Protein AF-A0A532V4L8-F1 (afdb_monomer)

Secondary structure (DSSP, 8-state):
--HHHHHHHHHHHHHHHHHHHHHHHHHHHHHHTT--HHHHHHHHHHHHHHHHHHHHHHHHHHHHHHHHHHHHHHHHHTT---TT----------

Nearest PDB structures (foldseek):
  8cwy-assembly1_B  TM=9.103E-01  e=4.135E-01  synthetic construct
  8cwy-assembly1_F  TM=9.106E-01  e=4.135E-01  synthetic construct
  8cwy-assembly1_H  TM=9.107E-01  e=5.789E-01  synthetic construct
  8cwy-assembly1_R  TM=9.102E-01  e=6.623E-01  synthetic construct
  6b87-assembly1_A-2  TM=9.125E-01  e=1.943E+00  synthetic construct

Structure (mmCIF, N/CA/C/O backbone):
data_AF-A0A532V4L8-F1
#
_entry.id   AF-A0A532V4L8-F1
#
loop_
_atom_site.group_PDB
_atom_site.id
_atom_site.type_symbol
_atom_site.label_atom_id
_atom_site.label_alt_id
_atom_site.label_comp_id
_atom_site.label_asym_id
_atom_site.label_entity_id
_atom_site.label_seq_id
_atom_site.pdbx_PDB_ins_code
_atom_site.Cartn_x
_atom_site.Cartn_y
_atom_site.Cartn_z
_atom_site.occupancy
_atom_site.B_iso_or_equiv
_atom_site.auth_seq_id
_atom_site.auth_comp_id
_atom_site.auth_asym_id
_atom_site.auth_atom_id
_atom_site.pdbx_PDB_model_num
ATOM 1 N N . MET A 1 1 ? -6.725 9.303 22.318 1.00 51.94 1 MET A N 1
ATOM 2 C CA . MET A 1 1 ? -6.228 9.397 20.927 1.00 51.94 1 MET A CA 1
ATOM 3 C C . MET A 1 1 ? -6.701 10.731 20.365 1.00 51.94 1 MET A C 1
ATOM 5 O O . MET A 1 1 ? -7.863 11.044 20.593 1.00 51.94 1 MET A O 1
ATOM 9 N N . SER A 1 2 ? -5.843 11.551 19.748 1.00 75.25 2 SER A N 1
ATOM 10 C CA . SER A 1 2 ? -6.287 12.837 19.187 1.00 75.25 2 SER A CA 1
ATOM 11 C C . SER A 1 2 ? -6.752 12.660 17.742 1.00 75.25 2 SER A C 1
ATOM 13 O O . SER A 1 2 ? -6.123 11.941 16.967 1.00 75.25 2 SER A O 1
ATOM 15 N N . LEU A 1 3 ? -7.838 13.346 17.379 1.00 67.06 3 LEU A N 1
ATOM 16 C CA . LEU A 1 3 ? -8.381 13.393 16.017 1.00 67.06 3 LEU A CA 1
ATOM 17 C C . LEU A 1 3 ? -7.309 13.780 14.980 1.00 67.06 3 LEU A C 1
ATOM 19 O O . LEU A 1 3 ? -7.280 13.252 13.872 1.00 67.06 3 LEU A O 1
ATOM 23 N N . GLU A 1 4 ? -6.382 14.656 15.366 1.00 70.00 4 GLU A N 1
ATOM 24 C CA . GLU A 1 4 ? -5.263 15.103 14.532 1.00 70.00 4 GLU A CA 1
ATOM 25 C C . GLU A 1 4 ? -4.306 13.973 14.142 1.00 70.00 4 GLU A C 1
ATOM 27 O O . GLU A 1 4 ? -3.786 13.980 13.026 1.00 70.00 4 GLU A O 1
ATOM 32 N N . LYS A 1 5 ? -4.078 12.998 15.034 1.00 69.50 5 LYS A N 1
ATOM 33 C CA . LYS A 1 5 ? -3.217 11.848 14.742 1.00 69.50 5 LYS A CA 1
ATOM 34 C C . LYS A 1 5 ? -3.883 10.937 13.708 1.00 69.50 5 LYS A C 1
ATOM 36 O O . LYS A 1 5 ? -3.288 10.664 12.675 1.00 69.50 5 LYS A O 1
ATOM 41 N N . THR A 1 6 ? -5.154 10.594 13.912 1.00 65.31 6 THR A N 1
ATOM 42 C CA . THR A 1 6 ? -5.929 9.762 12.977 1.00 65.31 6 THR A CA 1
ATOM 43 C C . THR A 1 6 ? -6.062 10.407 11.592 1.00 65.31 6 THR A C 1
ATOM 45 O O . THR A 1 6 ? -5.894 9.742 10.573 1.00 65.31 6 THR A O 1
ATOM 48 N N . LEU A 1 7 ? -6.311 11.721 11.521 1.00 66.06 7 LEU A N 1
ATOM 49 C CA . LEU A 1 7 ? -6.370 12.442 10.243 1.00 66.06 7 LEU A CA 1
ATOM 50 C C . LEU A 1 7 ? -5.015 12.476 9.526 1.00 66.06 7 LEU A C 1
ATOM 52 O O . LEU A 1 7 ? -4.965 12.390 8.297 1.00 66.06 7 LEU A O 1
ATOM 56 N N . ARG A 1 8 ? -3.916 12.590 10.279 1.00 73.44 8 ARG A N 1
ATOM 57 C CA . ARG A 1 8 ? -2.559 12.533 9.730 1.00 73.44 8 ARG A CA 1
ATOM 58 C C . ARG A 1 8 ? -2.257 11.150 9.157 1.00 73.44 8 ARG A C 1
ATOM 60 O O . ARG A 1 8 ? -1.767 11.076 8.033 1.00 73.44 8 ARG A O 1
ATOM 67 N N . ASP A 1 9 ? -2.609 10.092 9.878 1.00 72.94 9 ASP A N 1
ATOM 68 C CA . ASP A 1 9 ? -2.358 8.710 9.464 1.00 72.94 9 ASP A CA 1
ATOM 69 C C . ASP A 1 9 ? -3.181 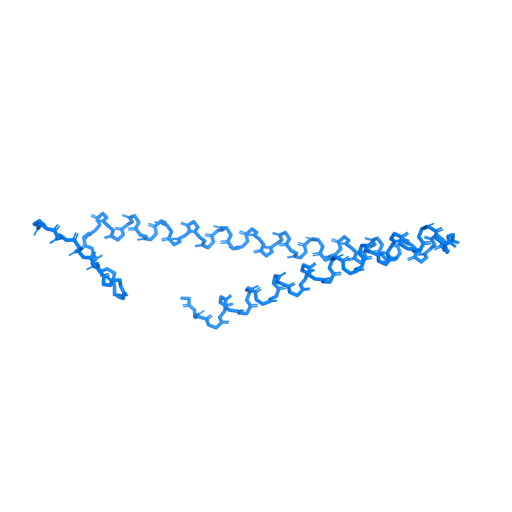8.345 8.211 1.00 72.94 9 ASP A C 1
ATOM 71 O O . ASP A 1 9 ? -2.632 7.819 7.242 1.00 72.94 9 ASP A O 1
ATOM 75 N N . ASN A 1 10 ? -4.453 8.763 8.142 1.00 74.19 10 ASN A N 1
ATOM 76 C CA . ASN A 1 10 ? -5.285 8.628 6.937 1.00 74.19 10 ASN A CA 1
ATOM 77 C C . ASN A 1 10 ? -4.698 9.368 5.728 1.00 74.19 10 ASN A C 1
ATOM 79 O O . ASN A 1 10 ? -4.662 8.840 4.616 1.00 74.19 10 ASN A O 1
ATOM 83 N N . ARG A 1 11 ? -4.215 10.598 5.931 1.00 77.06 11 ARG A N 1
ATOM 84 C CA . ARG A 1 11 ? -3.599 11.385 4.859 1.00 77.06 11 ARG A CA 1
ATOM 85 C C . ARG A 1 11 ? -2.310 10.735 4.353 1.00 77.06 11 ARG A C 1
ATOM 87 O O . ARG A 1 11 ? -2.086 10.721 3.146 1.00 77.06 11 ARG A O 1
ATOM 94 N N . LEU A 1 12 ? -1.483 10.195 5.249 1.00 75.88 12 LEU A N 1
ATOM 95 C CA . LEU A 1 12 ? -0.259 9.481 4.880 1.00 75.88 12 LEU A CA 1
ATOM 96 C C . LEU A 1 12 ? -0.573 8.232 4.053 1.00 75.88 12 LEU A C 1
ATOM 98 O O . LEU A 1 12 ? 0.026 8.049 2.996 1.00 75.88 12 LEU A O 1
ATOM 102 N N . PHE A 1 13 ? -1.555 7.432 4.473 1.00 74.88 13 PHE A N 1
ATOM 103 C CA . PHE A 1 13 ? -1.975 6.239 3.736 1.00 74.88 13 PHE A CA 1
ATOM 104 C C . PHE A 1 13 ? -2.412 6.565 2.298 1.00 74.88 13 PHE A C 1
ATOM 106 O O . PHE A 1 13 ? -1.972 5.921 1.343 1.00 74.88 13 PHE A O 1
ATOM 113 N N . VAL A 1 14 ? -3.219 7.618 2.118 1.00 80.00 14 VAL A N 1
ATOM 114 C CA . VAL A 1 14 ? -3.655 8.076 0.787 1.00 80.00 14 VAL A CA 1
ATOM 115 C C . VAL A 1 14 ? -2.469 8.536 -0.066 1.00 80.00 14 VAL A C 1
ATOM 117 O O . VAL A 1 14 ? -2.361 8.137 -1.226 1.00 80.00 14 VAL A O 1
ATOM 120 N N . ILE A 1 15 ? -1.553 9.332 0.498 1.00 80.75 15 ILE A N 1
ATOM 121 C CA . ILE A 1 15 ? -0.368 9.828 -0.221 1.00 80.75 15 ILE A CA 1
ATOM 122 C C . ILE A 1 15 ? 0.508 8.664 -0.693 1.00 80.75 15 ILE A C 1
ATOM 124 O O . ILE A 1 15 ? 0.885 8.621 -1.865 1.00 80.75 15 ILE A O 1
ATOM 128 N N . PHE A 1 16 ? 0.804 7.704 0.184 1.00 75.69 16 PHE A N 1
ATOM 129 C CA . PHE A 1 16 ? 1.632 6.557 -0.182 1.00 75.69 16 PHE A CA 1
ATOM 130 C C . PHE A 1 16 ? 0.948 5.647 -1.204 1.00 75.69 16 PHE A C 1
ATOM 132 O O . PHE A 1 16 ? 1.615 5.154 -2.110 1.00 75.69 16 PHE A O 1
ATOM 139 N N . SER A 1 17 ? -0.376 5.494 -1.138 1.00 79.81 17 SER A N 1
ATOM 140 C CA . SER A 1 17 ? -1.143 4.739 -2.137 1.00 79.81 17 SER A CA 1
ATOM 141 C C . SER A 1 17 ? -1.052 5.382 -3.527 1.00 79.81 17 SER A C 1
ATOM 143 O O . SER A 1 17 ? -0.796 4.700 -4.520 1.00 79.81 17 SER A O 1
ATOM 145 N N . MET A 1 18 ? -1.189 6.711 -3.606 1.00 85.25 18 MET A N 1
ATOM 146 C CA . MET A 1 18 ? -1.028 7.454 -4.862 1.00 85.25 18 MET A CA 1
ATOM 147 C C . MET A 1 18 ? 0.409 7.384 -5.393 1.00 85.25 18 MET A C 1
ATOM 149 O O . MET A 1 18 ? 0.615 7.212 -6.599 1.00 85.25 18 MET A O 1
ATOM 153 N N . ALA A 1 19 ? 1.402 7.490 -4.506 1.00 79.69 19 ALA A N 1
ATOM 154 C CA . ALA A 1 19 ? 2.809 7.365 -4.866 1.00 79.69 19 ALA A CA 1
ATOM 155 C C . ALA A 1 19 ? 3.110 5.969 -5.430 1.00 79.69 19 ALA A C 1
ATOM 157 O O . ALA A 1 19 ? 3.682 5.871 -6.513 1.00 79.69 19 ALA A O 1
ATOM 158 N N . LEU A 1 20 ? 2.644 4.903 -4.769 1.00 82.19 20 LEU A N 1
ATOM 159 C CA . LEU A 1 20 ? 2.809 3.525 -5.233 1.00 82.19 20 LEU A CA 1
ATOM 160 C C . LEU A 1 20 ? 2.222 3.335 -6.634 1.00 82.19 20 LEU A C 1
ATOM 162 O O . LEU A 1 20 ? 2.896 2.828 -7.527 1.00 82.19 20 LEU A O 1
ATOM 166 N N . MET A 1 21 ? 0.985 3.793 -6.847 1.00 87.25 21 MET A N 1
ATOM 167 C CA . MET A 1 21 ? 0.304 3.663 -8.136 1.00 87.25 21 MET A CA 1
ATOM 168 C C . MET A 1 21 ? 1.039 4.419 -9.253 1.00 87.25 21 MET A C 1
ATOM 170 O O . MET A 1 21 ? 1.178 3.912 -10.368 1.00 87.25 21 MET A O 1
ATOM 174 N N . THR A 1 22 ? 1.549 5.616 -8.947 1.00 85.00 22 THR A N 1
ATOM 175 C CA . THR A 1 22 ? 2.299 6.447 -9.900 1.00 85.00 22 THR A CA 1
ATOM 176 C C . THR A 1 22 ? 3.625 5.797 -10.271 1.00 85.00 22 THR A C 1
ATOM 178 O O . THR A 1 22 ? 3.930 5.652 -11.453 1.00 85.00 22 THR A O 1
ATOM 181 N N . VAL A 1 23 ? 4.391 5.351 -9.275 1.00 84.38 23 VAL A N 1
ATOM 182 C CA . VAL A 1 23 ? 5.686 4.696 -9.489 1.00 84.38 23 VAL A CA 1
ATOM 183 C C . VAL A 1 23 ? 5.503 3.377 -10.244 1.00 84.38 23 VAL A C 1
ATOM 185 O O . VAL A 1 23 ? 6.272 3.091 -11.157 1.00 84.38 23 VAL A O 1
ATOM 188 N N . ALA A 1 24 ? 4.446 2.611 -9.955 1.00 84.19 24 ALA A N 1
ATOM 189 C CA . ALA A 1 24 ? 4.180 1.339 -10.626 1.00 84.19 24 ALA A CA 1
ATOM 190 C C . ALA A 1 24 ? 3.857 1.552 -12.108 1.00 84.19 24 ALA A C 1
ATOM 192 O O . ALA A 1 24 ? 4.344 0.823 -12.974 1.00 84.19 24 ALA A O 1
ATOM 193 N N . LYS A 1 25 ? 3.080 2.598 -12.412 1.00 86.81 25 LYS A N 1
ATOM 194 C CA . LYS A 1 25 ? 2.788 2.996 -13.789 1.00 86.81 25 LYS A CA 1
ATOM 195 C C . LYS A 1 25 ? 4.052 3.444 -14.526 1.00 86.81 25 LYS A C 1
ATOM 197 O O . LYS A 1 25 ? 4.254 3.027 -15.663 1.00 86.81 25 LYS A O 1
ATOM 202 N N . SER A 1 26 ? 4.903 4.248 -13.889 1.00 83.25 26 SER A N 1
ATOM 203 C CA . SER A 1 26 ? 6.183 4.670 -14.468 1.00 83.25 26 SER A CA 1
ATOM 204 C C . SER A 1 26 ? 7.115 3.486 -14.729 1.00 83.25 26 SER A C 1
ATOM 206 O O . SER A 1 26 ? 7.717 3.427 -15.796 1.00 83.25 26 SER A O 1
ATOM 208 N N . ASN A 1 27 ? 7.179 2.515 -13.810 1.00 81.69 27 ASN A N 1
ATOM 209 C CA . ASN A 1 27 ? 7.987 1.306 -13.984 1.00 81.69 27 ASN A CA 1
ATOM 210 C C . ASN A 1 27 ? 7.562 0.523 -15.229 1.00 81.69 27 ASN A C 1
ATOM 212 O O . ASN A 1 27 ? 8.387 0.162 -16.060 1.00 81.69 27 ASN A O 1
ATOM 216 N N . ARG A 1 28 ? 6.249 0.326 -15.391 1.00 84.25 28 ARG A N 1
ATOM 217 C CA . ARG A 1 28 ? 5.692 -0.369 -16.553 1.00 84.25 28 ARG A CA 1
ATOM 218 C C . ARG A 1 28 ? 6.026 0.344 -17.865 1.00 84.25 28 ARG A C 1
ATOM 220 O O . ARG A 1 28 ? 6.450 -0.305 -18.809 1.00 84.25 28 ARG A O 1
ATOM 227 N N . LEU A 1 29 ? 5.879 1.670 -17.916 1.00 85.00 29 LEU A N 1
ATOM 228 C CA . LEU A 1 29 ? 6.202 2.454 -19.117 1.00 85.00 29 LEU A CA 1
ATOM 229 C C . LEU A 1 29 ? 7.689 2.381 -19.485 1.00 85.00 29 LEU A C 1
ATOM 231 O O . LEU A 1 29 ? 8.028 2.367 -20.665 1.00 85.00 29 LEU A O 1
ATOM 235 N N . LEU A 1 30 ? 8.571 2.329 -18.486 1.00 82.25 30 LEU A N 1
ATOM 236 C CA . LEU A 1 30 ? 10.007 2.162 -18.699 1.00 82.25 30 LEU A CA 1
ATOM 237 C C . LEU A 1 30 ? 10.338 0.761 -19.225 1.00 82.25 30 LEU A C 1
ATOM 239 O O . LEU A 1 30 ? 11.096 0.643 -20.184 1.00 82.25 30 LEU A O 1
ATOM 243 N N . GLN A 1 3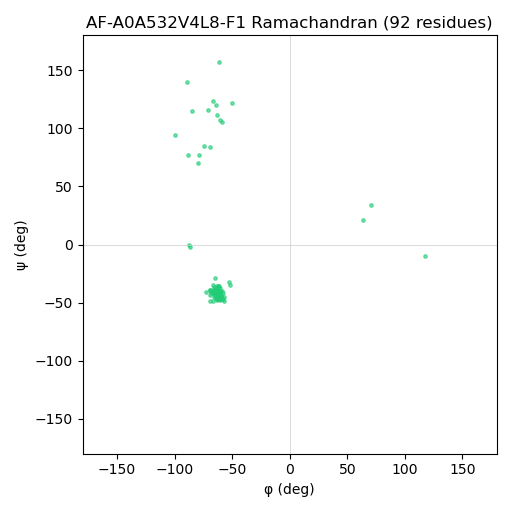1 ? 9.725 -0.283 -18.664 1.00 81.50 31 GLN A N 1
ATOM 244 C CA . GLN A 1 31 ? 9.882 -1.655 -19.158 1.00 81.50 31 GLN A CA 1
ATOM 245 C C . GLN A 1 31 ? 9.379 -1.803 -20.603 1.00 81.50 31 GLN A C 1
ATOM 247 O O . GLN A 1 31 ? 10.092 -2.351 -21.442 1.00 81.50 31 GLN A O 1
ATOM 252 N N . ASP A 1 32 ? 8.206 -1.245 -20.919 1.00 84.94 32 ASP A N 1
ATOM 253 C CA . ASP A 1 32 ? 7.626 -1.273 -22.271 1.00 84.94 32 ASP A CA 1
ATOM 254 C C . ASP A 1 32 ? 8.477 -0.475 -23.287 1.00 84.94 32 ASP A C 1
ATOM 256 O O . ASP A 1 32 ? 8.496 -0.792 -24.476 1.00 84.94 32 ASP A O 1
ATOM 260 N N . GLY A 1 33 ? 9.197 0.554 -22.825 1.00 83.06 33 GLY A N 1
ATOM 261 C CA . GLY A 1 33 ? 10.063 1.409 -23.642 1.00 83.06 33 GLY A CA 1
ATOM 262 C C . GLY A 1 33 ? 11.500 0.908 -23.827 1.00 83.06 33 GLY A C 1
ATOM 263 O O . GLY A 1 33 ? 12.283 1.590 -24.486 1.00 83.06 33 GLY A O 1
ATOM 264 N N . GLY A 1 34 ? 11.865 -0.243 -23.249 1.00 81.56 34 GLY A N 1
ATOM 265 C CA . GLY A 1 34 ? 13.235 -0.768 -23.296 1.00 81.56 34 GLY A CA 1
ATOM 266 C C . GLY A 1 34 ? 14.227 0.033 -22.446 1.00 81.56 34 GLY A C 1
ATOM 267 O O . GLY A 1 34 ? 15.379 0.202 -22.841 1.00 81.56 34 GLY A O 1
ATOM 268 N N . ALA A 1 35 ? 13.772 0.572 -21.311 1.00 79.62 35 ALA A N 1
ATOM 269 C CA . ALA A 1 35 ? 14.612 1.339 -20.401 1.00 79.62 35 ALA A CA 1
ATOM 270 C C . ALA A 1 35 ? 15.774 0.518 -19.831 1.00 79.62 35 ALA A C 1
ATOM 272 O O . ALA A 1 35 ? 15.716 -0.709 -19.731 1.00 79.62 35 ALA A O 1
ATOM 273 N N . ASP A 1 36 ? 16.808 1.242 -19.407 1.00 82.81 36 ASP A N 1
ATOM 274 C CA . ASP A 1 36 ? 17.968 0.694 -18.716 1.00 82.81 36 ASP A CA 1
ATOM 275 C C . ASP A 1 36 ? 17.536 -0.204 -17.533 1.00 82.81 36 ASP A C 1
ATOM 277 O O . ASP A 1 36 ? 16.834 0.273 -16.630 1.00 82.81 36 ASP A O 1
ATOM 281 N N . PRO A 1 37 ? 17.943 -1.489 -17.512 1.00 81.31 37 PRO A N 1
ATOM 282 C CA . PRO A 1 37 ? 17.651 -2.407 -16.417 1.00 81.31 37 PRO A CA 1
ATOM 283 C C . PRO A 1 37 ? 18.048 -1.876 -15.033 1.00 81.31 37 PRO A C 1
ATOM 285 O O . PRO A 1 37 ? 17.365 -2.176 -14.053 1.00 81.31 37 PRO A O 1
ATOM 288 N N . GLU A 1 38 ? 19.109 -1.070 -14.931 1.00 85.25 38 GLU A N 1
ATOM 289 C CA . GLU A 1 38 ? 19.545 -0.487 -13.656 1.00 85.25 38 GLU A CA 1
ATOM 290 C C . GLU A 1 38 ? 18.536 0.560 -13.146 1.00 85.25 38 GLU A C 1
ATOM 292 O O . GLU A 1 38 ? 18.166 0.573 -11.968 1.00 85.25 38 GLU A O 1
ATOM 297 N N . ALA A 1 39 ? 17.971 1.372 -14.046 1.00 79.31 39 ALA A N 1
ATOM 298 C CA . ALA A 1 39 ? 16.912 2.322 -13.709 1.00 79.31 39 ALA A CA 1
ATOM 299 C C . ALA A 1 39 ? 15.616 1.616 -13.269 1.00 79.31 39 ALA A C 1
ATOM 301 O O . ALA A 1 39 ? 14.955 2.063 -12.327 1.00 79.31 39 ALA A O 1
ATOM 302 N N . VAL A 1 40 ? 15.274 0.492 -13.909 1.00 82.75 40 VAL A N 1
ATOM 303 C CA . VAL A 1 40 ? 14.125 -0.346 -13.524 1.00 82.75 40 VAL A CA 1
ATOM 304 C C . VAL A 1 40 ? 14.313 -0.900 -12.107 1.00 82.75 40 VAL A C 1
ATOM 306 O O . VAL A 1 40 ? 13.403 -0.785 -11.287 1.00 82.75 40 VAL A O 1
ATOM 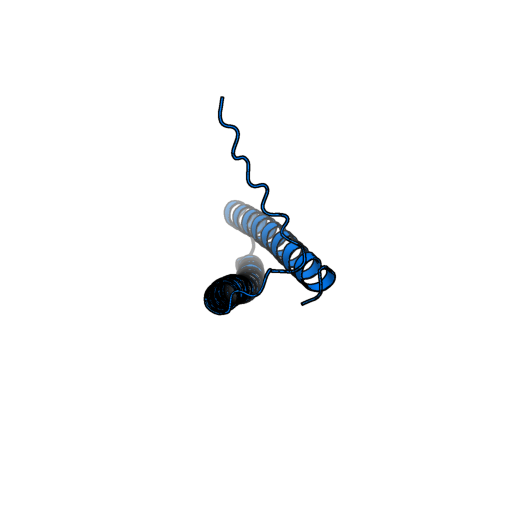309 N N . GLN A 1 41 ? 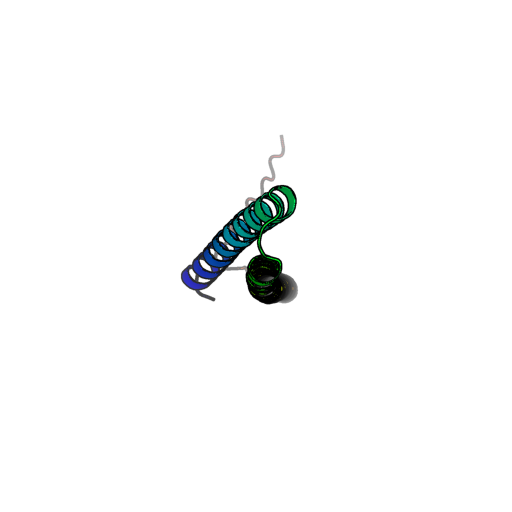15.506 -1.396 -11.762 1.00 85.62 41 GLN A N 1
ATOM 310 C CA . GLN A 1 41 ? 15.798 -1.892 -10.409 1.00 85.62 41 GLN A CA 1
ATOM 311 C C . GLN A 1 41 ? 15.643 -0.814 -9.327 1.00 85.62 41 GLN A C 1
ATOM 313 O O . GLN A 1 41 ? 15.101 -1.081 -8.250 1.00 85.62 41 GLN A O 1
ATOM 318 N N . HIS A 1 42 ? 16.079 0.421 -9.591 1.00 85.50 42 HIS A N 1
ATOM 319 C CA . HIS A 1 42 ? 15.893 1.524 -8.643 1.00 85.50 42 HIS A CA 1
ATOM 320 C C . HIS A 1 42 ? 14.414 1.839 -8.394 1.00 85.50 42 HIS A C 1
ATOM 322 O O . HIS A 1 42 ? 14.014 2.120 -7.259 1.00 85.50 42 HIS A O 1
ATOM 328 N N . ILE A 1 43 ? 13.589 1.755 -9.435 1.00 81.88 43 ILE A N 1
ATOM 329 C CA . ILE A 1 43 ? 12.148 1.993 -9.341 1.00 81.88 43 ILE A CA 1
ATOM 330 C C . ILE A 1 43 ? 11.446 0.836 -8.629 1.00 81.88 43 ILE A C 1
ATOM 332 O O . ILE A 1 43 ? 10.604 1.078 -7.765 1.00 81.88 43 ILE A O 1
ATOM 336 N N . GLU A 1 44 ? 11.828 -0.407 -8.909 1.00 82.94 44 GLU A N 1
ATOM 337 C CA . GLU A 1 44 ? 11.357 -1.579 -8.164 1.00 82.94 44 GLU A CA 1
ATOM 338 C C . GLU A 1 44 ? 11.700 -1.471 -6.676 1.00 82.94 44 GLU A C 1
ATOM 340 O O . GLU A 1 44 ? 10.859 -1.752 -5.818 1.00 82.94 44 GLU A O 1
ATOM 345 N N . LYS A 1 45 ? 12.894 -0.965 -6.345 1.00 87.38 45 LYS A N 1
ATOM 346 C CA . LYS A 1 45 ? 13.270 -0.730 -4.950 1.00 87.38 45 LYS A CA 1
ATOM 347 C C . LYS A 1 45 ? 12.415 0.348 -4.290 1.00 87.38 45 LYS A C 1
ATOM 349 O O . LYS A 1 45 ? 12.021 0.196 -3.133 1.00 87.38 45 LYS A O 1
ATOM 354 N N . ALA A 1 46 ? 12.103 1.422 -5.013 1.00 80.38 46 ALA A N 1
ATOM 355 C CA . ALA A 1 46 ? 11.197 2.457 -4.529 1.00 80.38 46 ALA A CA 1
ATOM 356 C C . ALA A 1 46 ? 9.783 1.900 -4.282 1.00 80.38 46 ALA A C 1
ATOM 358 O O . ALA A 1 46 ? 9.192 2.186 -3.240 1.00 80.38 46 ALA A O 1
ATOM 359 N N . LEU A 1 47 ? 9.268 1.057 -5.185 1.00 83.56 47 LEU A N 1
ATOM 360 C CA . LEU A 1 47 ? 7.984 0.367 -5.010 1.00 83.56 47 LEU A CA 1
ATOM 361 C C . LEU A 1 47 ? 7.963 -0.490 -3.748 1.00 83.56 47 LEU A C 1
ATOM 363 O O . LEU A 1 47 ? 7.019 -0.403 -2.964 1.00 83.56 47 LEU A O 1
ATOM 367 N N . GLU A 1 48 ? 9.015 -1.277 -3.527 1.00 86.56 48 GLU A N 1
ATOM 368 C CA . GLU A 1 48 ? 9.137 -2.134 -2.350 1.00 86.56 48 GLU A CA 1
ATOM 369 C C . GLU A 1 48 ? 9.095 -1.321 -1.044 1.00 86.56 48 GLU A C 1
ATOM 371 O O . GLU A 1 48 ? 8.388 -1.680 -0.100 1.00 86.56 48 GLU A O 1
ATOM 376 N N . LEU A 1 49 ? 9.828 -0.205 -0.983 1.00 86.44 49 LEU A N 1
ATOM 377 C CA . LEU A 1 49 ? 9.868 0.651 0.204 1.00 86.44 49 LEU A CA 1
ATOM 378 C C . LEU A 1 49 ? 8.507 1.291 0.498 1.00 86.44 49 LEU A C 1
ATOM 380 O O . LEU A 1 49 ? 8.078 1.300 1.653 1.00 86.44 49 LEU A O 1
ATOM 384 N N . ILE A 1 50 ? 7.814 1.782 -0.533 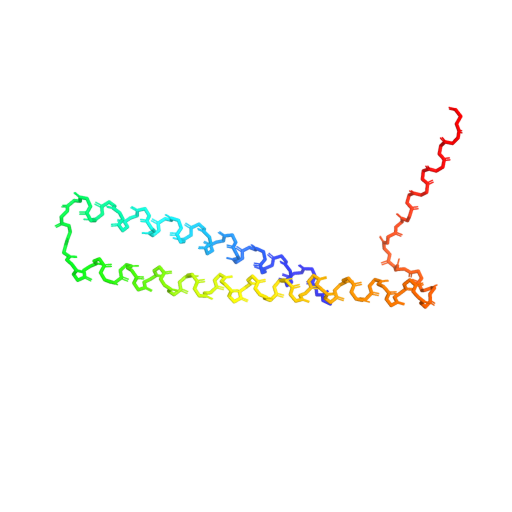1.00 81.00 50 ILE A N 1
ATOM 385 C CA . ILE A 1 50 ? 6.477 2.371 -0.381 1.00 81.00 50 ILE A CA 1
ATOM 386 C C . ILE A 1 50 ? 5.475 1.303 0.077 1.00 81.00 50 ILE A C 1
ATOM 388 O O . ILE A 1 50 ? 4.693 1.549 0.996 1.00 81.00 50 ILE A O 1
ATOM 392 N N . ALA A 1 51 ? 5.526 0.103 -0.508 1.00 80.00 51 ALA A N 1
ATOM 393 C CA . ALA A 1 51 ? 4.650 -1.003 -0.130 1.00 80.00 51 ALA A CA 1
ATOM 394 C C . ALA A 1 51 ? 4.828 -1.399 1.346 1.00 80.00 51 ALA A C 1
ATOM 396 O O . ALA A 1 51 ? 3.842 -1.534 2.066 1.00 80.00 51 ALA A O 1
ATOM 397 N N . ARG A 1 52 ? 6.072 -1.496 1.836 1.00 84.81 52 ARG A N 1
ATOM 398 C CA . ARG A 1 52 ? 6.350 -1.796 3.254 1.00 84.81 52 ARG A CA 1
ATOM 399 C C . ARG A 1 52 ? 5.807 -0.729 4.209 1.00 84.81 52 ARG A C 1
ATOM 401 O O . ARG A 1 52 ? 5.346 -1.060 5.303 1.00 84.81 52 ARG A O 1
ATOM 408 N N . GLN A 1 53 ? 5.870 0.546 3.821 1.00 80.44 53 GLN A N 1
ATOM 409 C CA . GLN A 1 53 ? 5.323 1.635 4.635 1.00 80.44 53 GLN A CA 1
ATOM 410 C C . GLN A 1 53 ? 3.793 1.601 4.686 1.00 80.44 53 GLN A C 1
ATOM 412 O O . GLN A 1 53 ? 3.224 1.809 5.757 1.00 80.44 53 GLN A O 1
ATOM 417 N N . LEU A 1 54 ? 3.135 1.288 3.566 1.00 78.31 54 LEU A N 1
ATOM 418 C CA . LEU A 1 54 ? 1.683 1.099 3.523 1.00 78.31 54 LEU A CA 1
ATOM 419 C C . LEU A 1 54 ? 1.229 -0.077 4.385 1.00 78.31 54 LEU A C 1
ATOM 421 O O . LEU A 1 54 ? 0.280 0.073 5.147 1.00 78.31 54 LEU A O 1
ATOM 425 N N . ASP A 1 55 ? 1.929 -1.207 4.308 1.00 82.06 55 ASP A N 1
ATOM 426 C CA . ASP A 1 55 ? 1.613 -2.402 5.094 1.00 82.06 55 ASP A CA 1
ATOM 427 C C . ASP A 1 55 ? 1.745 -2.135 6.603 1.00 82.06 55 ASP A C 1
ATOM 429 O O . ASP A 1 55 ? 0.843 -2.411 7.392 1.00 82.06 55 ASP A O 1
ATOM 433 N N . SER A 1 56 ? 2.823 -1.454 7.005 1.00 81.12 56 SER A N 1
ATOM 434 C CA . SER A 1 56 ? 3.024 -1.036 8.399 1.00 81.12 56 SER A CA 1
ATOM 435 C C . SER A 1 56 ? 1.911 -0.103 8.896 1.00 81.12 56 SER A C 1
ATOM 437 O O . SER A 1 56 ? 1.448 -0.235 10.031 1.00 81.12 56 SER A O 1
ATOM 439 N 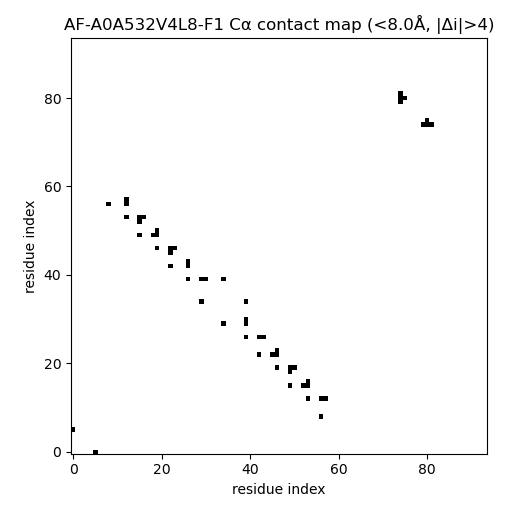N . ALA A 1 57 ? 1.471 0.837 8.054 1.00 76.25 57 ALA A N 1
ATOM 440 C CA . ALA A 1 57 ? 0.377 1.748 8.379 1.00 76.25 57 ALA A CA 1
ATOM 441 C C . ALA A 1 57 ? -0.974 1.015 8.469 1.00 76.25 57 ALA A C 1
ATOM 443 O O . ALA A 1 57 ? -1.749 1.287 9.385 1.00 76.25 57 ALA A O 1
ATOM 444 N N . ALA A 1 58 ? -1.234 0.060 7.572 1.00 75.94 58 ALA A N 1
ATOM 445 C CA . ALA A 1 58 ? -2.449 -0.751 7.573 1.00 75.94 58 ALA A CA 1
ATOM 446 C C . ALA A 1 58 ? -2.556 -1.613 8.840 1.00 75.94 58 ALA A C 1
ATOM 448 O O . ALA A 1 58 ? -3.574 -1.558 9.528 1.00 75.94 58 ALA A O 1
ATOM 449 N N . ILE A 1 59 ? -1.482 -2.315 9.218 1.00 80.94 59 ILE A N 1
ATOM 450 C CA . ILE A 1 59 ? -1.431 -3.119 10.452 1.00 80.94 59 ILE A CA 1
ATOM 451 C C . ILE A 1 59 ? -1.704 -2.249 11.685 1.00 80.94 59 ILE A C 1
ATOM 453 O O . ILE A 1 59 ? -2.416 -2.656 12.606 1.00 80.94 59 ILE A O 1
ATOM 457 N N . GLN A 1 60 ? -1.136 -1.042 11.724 1.00 80.69 60 GLN A N 1
ATOM 458 C CA . GLN A 1 60 ? -1.376 -0.113 12.823 1.00 80.69 60 GLN A CA 1
ATOM 459 C C . GLN A 1 60 ? -2.851 0.311 12.882 1.00 80.69 60 GLN A C 1
ATOM 461 O O . GLN A 1 60 ? -3.441 0.280 13.961 1.00 80.69 60 GLN A O 1
ATOM 466 N N . MET A 1 61 ? -3.464 0.643 11.742 1.00 77.81 61 MET A N 1
ATOM 467 C CA . MET A 1 61 ? -4.889 0.984 11.668 1.00 77.81 61 MET A CA 1
ATOM 468 C C . MET A 1 61 ? -5.797 -0.178 12.090 1.00 77.81 61 MET A C 1
ATOM 470 O O . MET A 1 61 ? -6.755 0.036 12.831 1.00 77.81 61 MET A O 1
ATOM 474 N N . GLU A 1 62 ? -5.498 -1.411 11.676 1.00 80.94 62 GLU A N 1
ATOM 475 C CA . GLU A 1 62 ? -6.269 -2.597 12.070 1.00 80.94 62 GLU A CA 1
ATOM 476 C C . GLU A 1 62 ? -6.250 -2.813 13.585 1.00 80.94 62 GLU A C 1
ATOM 478 O O . GLU A 1 62 ? -7.308 -2.971 14.201 1.00 80.94 62 GLU A O 1
ATOM 483 N N . ARG A 1 63 ? -5.066 -2.733 14.205 1.00 82.69 63 ARG A N 1
ATOM 484 C CA . ARG A 1 63 ? -4.916 -2.837 15.667 1.00 82.69 63 ARG A CA 1
AT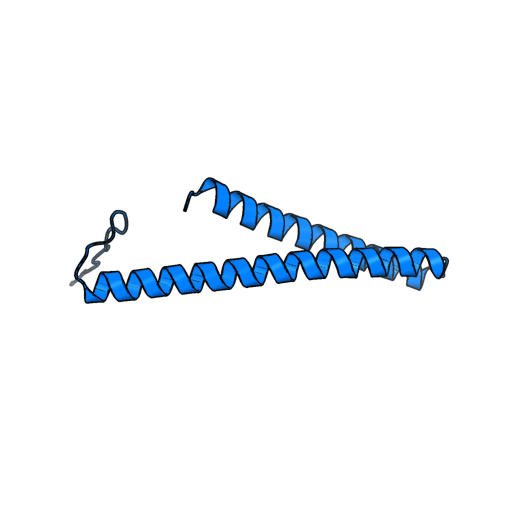OM 485 C C . ARG A 1 63 ? -5.686 -1.747 16.403 1.00 82.69 63 ARG A C 1
ATOM 487 O O . ARG A 1 63 ? -6.239 -1.991 17.474 1.00 82.69 63 ARG A O 1
ATOM 494 N N . GLU A 1 64 ? -5.726 -0.540 15.851 1.00 78.88 64 GLU A N 1
ATOM 495 C CA . GLU A 1 64 ? -6.477 0.573 16.432 1.00 78.88 64 GLU A CA 1
ATOM 496 C C . GLU A 1 64 ? -7.991 0.349 16.347 1.00 78.88 64 GLU A C 1
ATOM 498 O O . GLU A 1 64 ? -8.699 0.577 17.330 1.00 78.88 64 GLU A O 1
ATOM 503 N N . ILE A 1 65 ? -8.488 -0.159 15.217 1.00 81.69 65 ILE A N 1
ATOM 504 C CA . ILE A 1 65 ? -9.898 -0.542 15.055 1.00 81.69 65 ILE A CA 1
ATOM 505 C C . ILE A 1 65 ? -10.270 -1.649 16.047 1.00 81.69 65 ILE A C 1
ATOM 507 O O . ILE A 1 65 ? -11.324 -1.580 16.681 1.00 81.69 65 ILE A O 1
ATOM 511 N N . GLU A 1 66 ? -9.412 -2.653 16.213 1.00 83.56 66 GLU A N 1
ATOM 512 C CA . GLU A 1 66 ? -9.622 -3.737 17.172 1.00 83.56 66 GLU A CA 1
ATOM 513 C C . GLU A 1 66 ? -9.640 -3.222 18.619 1.00 83.56 66 GLU A C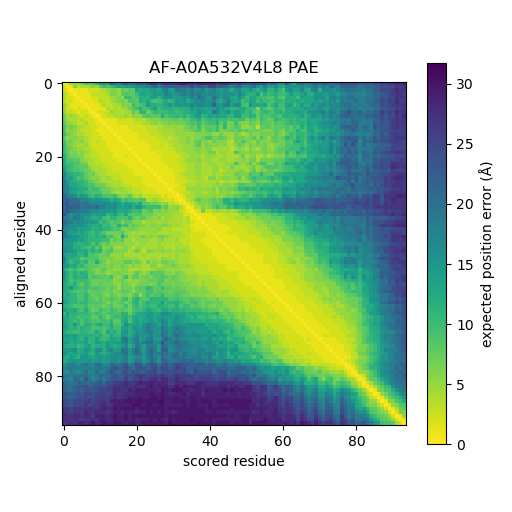 1
ATOM 515 O O . GLU A 1 66 ? -10.548 -3.546 19.386 1.00 83.56 66 GLU A O 1
ATOM 520 N N . ALA A 1 67 ? -8.715 -2.330 18.984 1.00 79.38 67 ALA A N 1
ATOM 521 C CA . ALA A 1 67 ? -8.709 -1.690 20.298 1.00 79.38 67 ALA A CA 1
ATOM 522 C C . ALA A 1 67 ? -9.991 -0.878 20.557 1.00 79.38 67 ALA A C 1
ATOM 524 O O . ALA A 1 67 ? -10.541 -0.926 21.660 1.00 79.38 67 ALA A O 1
ATOM 525 N N . LEU A 1 68 ? -10.502 -0.162 19.549 1.00 81.06 68 LEU A N 1
ATOM 526 C CA . LEU A 1 68 ? -11.760 0.580 19.653 1.00 81.06 68 LEU A CA 1
ATOM 527 C C . LEU A 1 68 ? -12.968 -0.342 19.851 1.00 81.06 68 LEU A C 1
ATOM 529 O O . LEU A 1 68 ? -13.828 -0.013 20.672 1.00 81.06 68 LEU A O 1
ATOM 533 N N . LYS A 1 69 ? -13.014 -1.487 19.154 1.00 83.50 69 LYS A N 1
ATOM 534 C CA . LYS A 1 69 ? -14.047 -2.520 19.349 1.00 83.50 69 LYS A CA 1
ATOM 535 C C . LYS A 1 69 ? -13.994 -3.095 20.763 1.00 83.50 69 LYS A C 1
ATOM 537 O O . LYS A 1 69 ? -15.016 -3.125 21.442 1.00 83.50 69 LYS A O 1
ATOM 542 N N . ASN A 1 70 ? -12.802 -3.443 21.245 1.00 84.56 70 ASN A N 1
ATOM 543 C CA . ASN A 1 70 ? -12.607 -3.979 22.593 1.00 84.56 70 ASN A CA 1
ATOM 544 C C . ASN A 1 70 ? -13.045 -2.983 23.678 1.00 84.56 70 ASN A C 1
ATOM 546 O O . ASN A 1 70 ? -13.703 -3.361 24.647 1.00 84.56 70 ASN A O 1
ATOM 550 N N . ILE A 1 71 ? -12.732 -1.694 23.510 1.00 82.56 71 ILE A N 1
ATOM 551 C CA . ILE A 1 71 ? -13.202 -0.635 24.416 1.00 82.56 71 ILE A CA 1
ATOM 552 C C . ILE A 1 71 ? -14.728 -0.523 24.384 1.00 82.56 71 ILE A C 1
ATOM 554 O O . ILE A 1 71 ? -15.334 -0.318 25.437 1.00 82.56 71 ILE A O 1
ATOM 558 N N . ASP A 1 72 ? -15.357 -0.649 23.214 1.00 81.19 72 ASP A N 1
ATOM 559 C CA . ASP A 1 72 ? -16.818 -0.623 23.099 1.00 81.19 72 ASP A CA 1
ATOM 560 C C . ASP A 1 72 ? -17.463 -1.802 23.828 1.00 81.19 72 ASP A C 1
ATOM 562 O O . ASP A 1 72 ? -18.382 -1.600 24.621 1.00 81.19 72 ASP A O 1
ATOM 566 N N . GLU A 1 73 ? -16.945 -3.014 23.641 1.00 85.25 73 GLU A N 1
ATOM 567 C CA . GLU A 1 73 ? -17.440 -4.204 24.337 1.00 85.25 73 GLU A CA 1
ATOM 568 C C . GLU A 1 73 ? -17.299 -4.089 25.858 1.00 85.25 73 GLU A C 1
ATOM 570 O O . GLU A 1 73 ? -18.225 -4.421 26.601 1.00 85.25 73 GLU A O 1
ATOM 575 N N . ILE A 1 74 ? -16.154 -3.597 26.340 1.00 84.31 74 ILE A N 1
ATOM 576 C CA . ILE A 1 74 ? -15.921 -3.374 27.772 1.00 84.31 74 ILE A CA 1
ATOM 577 C C . ILE A 1 74 ? -16.880 -2.304 28.302 1.00 84.31 74 ILE A C 1
ATOM 579 O O . ILE A 1 74 ? -17.497 -2.498 29.347 1.00 84.31 74 ILE A O 1
ATOM 583 N N . SER A 1 75 ? -17.051 -1.199 27.574 1.00 82.00 75 SER A N 1
ATOM 584 C CA . SER A 1 75 ? -17.944 -0.105 27.979 1.00 82.00 75 SER A CA 1
ATOM 585 C C . SER A 1 75 ? -19.402 -0.570 28.058 1.00 82.00 75 SER A C 1
ATOM 587 O O . SER A 1 75 ? -20.100 -0.228 29.012 1.00 82.00 75 SER A O 1
ATOM 589 N N . GLN A 1 76 ? -19.843 -1.408 27.111 1.00 82.06 76 GLN A N 1
ATOM 590 C CA . GLN A 1 76 ? -21.161 -2.049 27.138 1.00 82.06 76 GLN A CA 1
ATOM 591 C C . GLN A 1 76 ? -21.318 -2.994 28.335 1.00 82.06 76 GLN A C 1
ATOM 593 O O . GLN A 1 76 ? -22.316 -2.902 29.047 1.00 82.06 76 GLN A O 1
ATOM 598 N N . LYS A 1 77 ? -20.328 -3.860 28.600 1.00 84.75 77 LYS A N 1
ATOM 599 C CA . LYS A 1 77 ? -20.337 -4.782 29.753 1.00 84.75 77 LYS A CA 1
ATOM 600 C C . LYS A 1 77 ? -20.380 -4.049 31.094 1.00 84.75 77 LYS A C 1
ATOM 602 O O . LYS A 1 77 ? -21.017 -4.525 32.026 1.00 84.75 77 LYS A O 1
ATOM 607 N N . LEU A 1 78 ? -19.714 -2.900 31.187 1.00 84.31 78 LEU A N 1
ATOM 608 C CA . LEU A 1 78 ? -19.659 -2.080 32.399 1.00 84.31 78 LEU A CA 1
ATOM 609 C C . LEU A 1 78 ? -20.837 -1.100 32.528 1.00 84.31 78 LEU A C 1
ATOM 611 O O . LEU A 1 78 ? -20.911 -0.379 33.520 1.00 84.31 78 LEU A O 1
ATOM 615 N N . GLY A 1 79 ? -21.745 -1.043 31.546 1.00 81.25 79 GLY A N 1
ATOM 616 C CA . GLY A 1 79 ? -22.877 -0.113 31.553 1.00 81.25 79 GLY A CA 1
ATOM 617 C C . GLY A 1 79 ? -22.465 1.363 31.500 1.00 81.25 79 GLY A C 1
ATOM 618 O O . GLY A 1 79 ? -23.240 2.227 31.906 1.00 81.25 79 GLY A O 1
ATOM 619 N N . ILE A 1 80 ? -21.252 1.665 31.024 1.00 76.75 80 ILE A N 1
ATOM 620 C CA . ILE A 1 80 ? -20.723 3.029 30.963 1.00 76.75 80 ILE A CA 1
ATOM 621 C C . ILE A 1 80 ? -21.225 3.678 29.666 1.00 76.75 80 ILE A C 1
ATOM 623 O O . ILE A 1 80 ? -20.853 3.232 28.575 1.00 76.75 80 ILE A O 1
ATOM 627 N N . PRO A 1 81 ? -22.055 4.735 29.732 1.00 64.81 81 PRO A N 1
ATOM 628 C CA . PRO A 1 81 ? -22.484 5.443 28.538 1.00 64.81 81 PRO A CA 1
ATOM 629 C C . PRO A 1 81 ? -21.285 6.151 27.900 1.00 64.81 81 PRO A C 1
ATOM 631 O O . PRO A 1 81 ? -20.602 6.960 28.530 1.00 64.81 81 PRO A O 1
ATOM 634 N N . ARG A 1 82 ? -21.023 5.850 26.625 1.00 62.25 82 ARG A N 1
ATOM 635 C CA . ARG A 1 82 ? -19.966 6.512 25.856 1.00 62.25 82 ARG A CA 1
ATOM 636 C C . ARG A 1 82 ? -20.310 7.996 25.700 1.00 62.25 82 ARG A C 1
ATOM 638 O O . ARG A 1 82 ? -21.330 8.341 25.103 1.00 62.25 82 ARG A O 1
ATOM 645 N N . ALA A 1 83 ? -19.449 8.880 26.197 1.00 60.56 83 ALA A N 1
ATOM 646 C CA . ALA A 1 83 ? -19.583 10.312 25.957 1.00 60.56 83 ALA A CA 1
ATOM 647 C C . ALA A 1 83 ? -19.430 10.595 24.450 1.00 60.56 83 ALA A C 1
ATOM 649 O O . ALA A 1 83 ? -18.350 10.417 23.892 1.00 60.56 83 ALA A O 1
ATOM 650 N N . GLY A 1 84 ? -20.520 11.001 23.789 1.00 56.84 84 GLY A N 1
ATOM 651 C CA . GLY A 1 84 ? -20.512 11.452 22.390 1.00 56.84 84 GLY A CA 1
ATOM 652 C C . GLY A 1 84 ? -21.327 10.620 21.395 1.00 56.84 84 GLY A C 1
ATOM 653 O O . GLY A 1 84 ? -21.547 11.091 20.284 1.00 56.84 84 GLY A O 1
ATOM 654 N N . ILE A 1 85 ? -21.842 9.442 21.768 1.00 55.22 85 ILE A N 1
ATOM 655 C CA . ILE A 1 85 ? -22.781 8.696 20.914 1.00 55.22 85 ILE A CA 1
ATOM 656 C C . ILE A 1 85 ? -24.191 8.967 21.435 1.00 55.22 85 ILE A C 1
ATOM 658 O O . ILE A 1 85 ? -24.662 8.302 22.357 1.00 55.22 85 ILE A O 1
ATOM 662 N N . LYS A 1 86 ? -24.882 9.962 20.862 1.00 44.44 86 LYS A N 1
ATOM 663 C CA . LYS A 1 86 ? -26.344 10.017 20.984 1.00 44.44 86 LYS A CA 1
ATOM 664 C C . LYS A 1 86 ? -26.870 8.734 20.346 1.00 44.44 86 LYS A C 1
ATOM 666 O O . LYS A 1 86 ? -26.818 8.599 19.126 1.00 44.44 86 LYS A O 1
ATOM 671 N N . LYS A 1 87 ? -27.344 7.789 21.162 1.00 48.69 87 LYS A N 1
ATOM 672 C CA . LYS A 1 87 ? -28.241 6.744 20.675 1.00 48.69 87 LYS A CA 1
ATOM 673 C C . LYS A 1 87 ? -29.452 7.469 20.105 1.00 48.69 87 LYS A C 1
ATOM 675 O O . LYS A 1 87 ? -30.227 8.063 20.850 1.00 48.69 87 LYS A O 1
ATOM 680 N N . HIS A 1 88 ? -29.541 7.517 18.783 1.00 44.16 88 HIS A N 1
ATOM 681 C CA . HIS A 1 88 ? -30.786 7.847 18.120 1.00 44.16 88 HIS A CA 1
ATOM 682 C C . HIS A 1 88 ? -31.652 6.598 18.273 1.00 44.16 88 HIS A C 1
ATOM 684 O O . HIS A 1 88 ? -31.613 5.696 17.441 1.00 44.16 88 HIS A O 1
ATOM 690 N N . ASP A 1 89 ? -32.331 6.495 19.415 1.00 44.56 89 ASP A N 1
ATOM 691 C CA . ASP A 1 89 ? -33.396 5.522 19.602 1.00 44.56 89 ASP A CA 1
ATOM 692 C C . ASP A 1 89 ? -34.554 5.975 18.713 1.00 44.56 89 ASP A C 1
ATOM 694 O O . ASP A 1 89 ? -35.453 6.690 19.149 1.00 44.56 89 ASP A O 1
ATOM 698 N N . ASP A 1 90 ? -34.507 5.599 17.436 1.00 43.47 90 ASP A N 1
ATOM 699 C CA . ASP A 1 90 ? -35.647 5.736 16.537 1.00 43.47 90 ASP A CA 1
ATOM 700 C C . ASP A 1 90 ? -36.609 4.574 16.815 1.00 43.47 90 ASP A C 1
ATOM 702 O O . ASP A 1 90 ? -36.743 3.613 16.060 1.00 43.47 90 ASP A O 1
ATOM 706 N N . LYS A 1 91 ? -37.252 4.637 17.987 1.00 47.47 91 LYS A N 1
ATOM 707 C CA . LYS A 1 91 ? -38.544 3.988 18.201 1.00 47.47 91 LYS A CA 1
ATOM 708 C C . LYS A 1 91 ? -39.610 4.882 17.572 1.00 47.47 91 LYS A C 1
ATOM 710 O O . LYS A 1 91 ? -40.309 5.613 18.266 1.00 47.47 91 LYS A O 1
ATOM 715 N N . GLY A 1 92 ? -39.701 4.823 16.250 1.00 38.66 92 GLY A N 1
ATOM 716 C CA . GLY A 1 92 ? -40.862 5.287 15.504 1.00 38.66 92 GLY A CA 1
ATOM 717 C C . GLY A 1 92 ? -41.873 4.153 15.379 1.00 38.66 92 GLY A C 1
ATOM 718 O O . GLY A 1 92 ? -41.948 3.512 14.337 1.00 38.66 92 GLY A O 1
ATOM 719 N N . GLU A 1 93 ? -42.612 3.878 16.454 1.00 41.72 93 GLU A N 1
ATOM 720 C CA . GLU A 1 93 ? -43.941 3.270 16.342 1.00 41.72 93 GLU A CA 1
ATOM 721 C C . GLU A 1 93 ? -44.887 4.326 15.753 1.00 41.72 93 GLU A C 1
ATOM 723 O O . GLU A 1 93 ? -45.079 5.381 16.363 1.00 41.72 93 GLU A O 1
ATOM 728 N N . ASN A 1 94 ? -45.417 4.062 14.555 1.00 40.19 94 ASN A N 1
ATOM 729 C CA . ASN A 1 94 ? -46.832 4.204 14.170 1.00 40.19 94 ASN A CA 1
ATOM 730 C C . ASN A 1 94 ? -47.023 3.913 12.679 1.00 40.19 94 ASN A C 1
ATOM 732 O O . ASN A 1 94 ? -46.444 4.649 11.850 1.00 40.19 9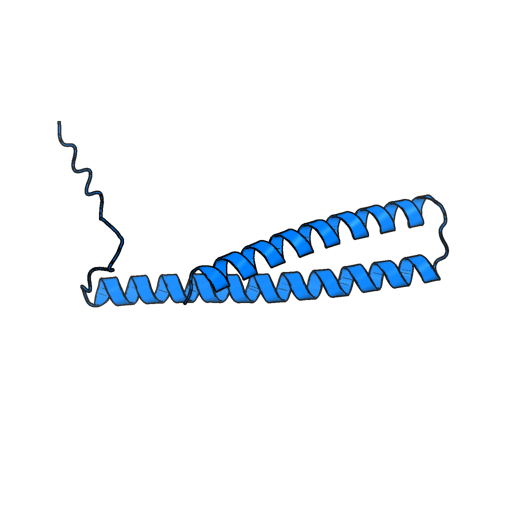4 ASN A O 1
#

pLDDT: mean 75.71, std 12.58, range [38.66, 87.38]

Foldseek 3Di:
DDPVVVVVLVVLLVVLVVVLVVLVVVLVVCVVVVHDPVVSVVSVVVNVVSVVVNVVSVVVVVVVVVVVVVVVVVCVVVVNDDPPDDPPPPPPDD

Solvent-accessible surface area (backbone atoms only — not comparable to full-atom values): 5539 Å² total; per-residue (Å²): 135,60,69,68,57,57,54,49,53,55,50,49,50,53,51,47,52,53,48,42,56,52,52,52,52,51,47,51,54,35,62,78,67,70,50,59,68,68,61,49,51,56,47,52,51,50,46,51,53,44,51,53,54,48,50,55,51,49,56,51,52,51,53,50,54,50,51,54,52,52,52,50,54,50,30,60,76,67,69,51,82,63,90,85,65,80,79,78,78,80,79,78,87,129

Radius of gyration: 21.99 Å; Cα contacts (8 Å, |Δi|>4): 28; chains: 1; bounding box: 66×20×56 Å

Organism: NCBI:txid2012998

Mean predicted aligned error: 12.46 Å

Sequence (94 aa):
MSLEKTLRDNRLFVIFSMALMTVAKSNRLLQDGGADPEAVQHIEKALELIARQLDSAAIQMEREIEALKNIDEISQKLGIPRAGIKKHDDKGEN